Protein AF-X0T914-F1 (afdb_monomer_lite)

Structure (mmCIF, N/CA/C/O backbone):
data_AF-X0T914-F1
#
_entry.id   AF-X0T914-F1
#
loop_
_atom_site.group_PDB
_atom_site.id
_atom_site.type_symbol
_atom_site.label_atom_id
_atom_site.label_alt_id
_atom_site.label_comp_id
_atom_site.label_asym_id
_atom_site.label_entity_id
_atom_site.label_seq_id
_atom_site.pdbx_PDB_ins_code
_atom_site.Cartn_x
_atom_site.Cartn_y
_atom_site.Cartn_z
_atom_site.occupancy
_atom_site.B_iso_or_equiv
_atom_site.auth_seq_id
_atom_site.auth_comp_id
_atom_site.auth_asym_id
_atom_site.auth_atom_id
_atom_site.pdbx_PDB_model_num
ATOM 1 N N . MET A 1 1 ? -4.592 7.138 22.258 1.00 61.72 1 MET A N 1
ATOM 2 C CA . MET A 1 1 ? -4.850 7.944 21.045 1.00 61.72 1 MET A CA 1
ATOM 3 C C . MET A 1 1 ? -5.881 7.281 20.148 1.00 61.72 1 MET A C 1
ATOM 5 O O . MET A 1 1 ? -6.918 7.897 19.966 1.00 61.72 1 MET A O 1
ATOM 9 N N . ALA A 1 2 ? -5.677 6.032 19.705 1.00 72.06 2 ALA A N 1
ATOM 10 C CA . ALA A 1 2 ? -6.580 5.363 18.757 1.00 72.06 2 ALA A CA 1
ATOM 11 C C . ALA A 1 2 ? -8.078 5.406 19.133 1.00 72.06 2 ALA A C 1
ATOM 13 O O . ALA A 1 2 ? -8.916 5.824 18.341 1.00 72.06 2 ALA A O 1
ATOM 14 N N . LYS A 1 3 ? -8.415 5.100 20.394 1.00 76.81 3 LYS A N 1
ATOM 15 C CA . LYS A 1 3 ? -9.809 5.114 20.871 1.00 76.81 3 LYS A CA 1
ATOM 16 C C . LYS A 1 3 ? -10.506 6.479 20.724 1.00 76.81 3 LYS A C 1
ATOM 18 O O . LYS A 1 3 ? -11.677 6.529 20.381 1.00 76.81 3 LYS A O 1
ATOM 23 N N . VAL A 1 4 ? -9.782 7.582 20.932 1.00 86.81 4 VAL A N 1
ATOM 24 C CA . VAL A 1 4 ? -10.346 8.940 20.814 1.00 86.81 4 VAL A CA 1
ATOM 25 C C . VAL A 1 4 ? -10.585 9.295 19.346 1.00 86.81 4 VAL A C 1
ATOM 27 O O . VAL A 1 4 ? -11.654 9.798 19.012 1.00 86.81 4 VAL A O 1
ATOM 30 N N . THR A 1 5 ? -9.626 8.993 18.465 1.00 90.38 5 THR A N 1
ATOM 31 C CA . THR A 1 5 ? -9.760 9.236 17.021 1.00 90.38 5 THR A CA 1
ATOM 32 C C . THR A 1 5 ? -10.921 8.437 16.434 1.00 90.38 5 THR A C 1
ATOM 34 O O . THR A 1 5 ? -11.759 9.000 15.734 1.00 90.38 5 THR A O 1
ATOM 37 N N . ARG A 1 6 ? -11.021 7.147 16.771 1.00 95.12 6 ARG A N 1
ATOM 38 C CA . ARG A 1 6 ? -12.119 6.282 16.330 1.00 95.12 6 ARG A CA 1
ATOM 39 C C . ARG A 1 6 ? -13.487 6.810 16.759 1.00 95.12 6 ARG A C 1
ATOM 41 O O . ARG A 1 6 ? -14.349 6.997 15.906 1.00 95.12 6 ARG A O 1
ATOM 48 N N . GLU A 1 7 ? -13.665 7.120 18.045 1.00 95.06 7 GLU A N 1
ATOM 49 C CA . GLU A 1 7 ? -14.933 7.649 18.565 1.00 95.06 7 GLU A CA 1
ATOM 50 C C . GLU A 1 7 ? -15.352 8.953 17.861 1.00 95.06 7 GLU A C 1
ATOM 52 O O . GLU A 1 7 ? -16.540 9.190 17.646 1.00 95.06 7 GLU A O 1
ATOM 57 N N . MET A 1 8 ? -14.397 9.812 17.484 1.00 94.94 8 MET A N 1
ATOM 58 C CA . MET A 1 8 ? -14.695 11.036 16.733 1.00 94.94 8 MET A CA 1
ATOM 59 C C . MET A 1 8 ? -15.236 10.747 15.328 1.00 94.94 8 MET A C 1
ATOM 61 O O . MET A 1 8 ? -16.169 11.422 14.895 1.00 94.94 8 MET A O 1
ATOM 65 N N . VAL A 1 9 ? -14.676 9.754 14.633 1.00 95.31 9 VAL A N 1
ATOM 66 C CA . VAL A 1 9 ? -15.129 9.348 13.292 1.00 95.31 9 VAL A CA 1
ATOM 67 C C . VAL A 1 9 ? -16.469 8.605 13.361 1.00 95.31 9 VAL A C 1
ATOM 69 O O . VAL A 1 9 ? -17.340 8.829 12.531 1.00 95.31 9 VAL A O 1
ATOM 72 N N . GLU A 1 10 ? -16.706 7.794 14.392 1.00 96.81 10 GLU A N 1
ATOM 73 C CA . GLU A 1 10 ? -18.016 7.158 14.604 1.00 96.81 10 GLU A CA 1
ATOM 74 C C . GLU A 1 10 ? -19.118 8.205 14.846 1.00 96.81 10 GLU A C 1
ATOM 76 O O . GLU A 1 10 ? -20.207 8.118 14.278 1.00 96.81 10 GLU A O 1
ATOM 81 N N . ARG A 1 11 ? -18.831 9.255 15.631 1.00 96.88 11 ARG A N 1
ATOM 82 C CA . ARG A 1 11 ? -19.779 10.354 15.902 1.00 96.88 11 ARG A CA 1
ATOM 83 C C . ARG A 1 11 ? -20.143 11.178 14.665 1.00 96.88 11 ARG A C 1
ATOM 85 O O . ARG A 1 11 ? -21.177 11.842 14.695 1.00 96.88 11 ARG A O 1
ATOM 92 N N . SER A 1 12 ? -19.344 11.147 13.596 1.00 96.62 12 SER A N 1
ATOM 93 C CA . SER A 1 12 ? -19.703 11.782 12.319 1.00 96.62 12 SER A CA 1
ATOM 94 C C . SER A 1 12 ? -20.629 10.919 11.451 1.00 96.62 12 SER A C 1
ATOM 96 O O . SER A 1 12 ? -21.007 11.341 10.360 1.00 96.62 12 SER A O 1
ATOM 98 N N . GLY A 1 13 ? -21.036 9.739 11.938 1.00 96.94 13 GLY A N 1
ATOM 99 C CA . GLY A 1 13 ? -21.942 8.823 11.244 1.00 96.94 13 GLY A CA 1
ATOM 100 C C . GLY A 1 13 ? -21.241 7.864 10.279 1.00 96.94 13 GLY A C 1
ATOM 101 O O . GLY A 1 13 ? -21.912 7.205 9.487 1.00 96.94 13 GLY A O 1
ATOM 102 N N . VAL A 1 14 ? -19.908 7.777 10.324 1.00 97.38 14 VAL A N 1
ATOM 103 C CA . VAL A 1 14 ? -19.123 6.872 9.476 1.00 97.38 14 VAL A CA 1
ATOM 104 C C . VAL A 1 14 ? -19.050 5.481 10.103 1.00 97.38 14 VAL A C 1
ATOM 106 O O . VAL A 1 14 ? -18.766 5.328 11.290 1.00 97.38 14 VAL A O 1
ATOM 109 N N . ASN A 1 15 ? -19.238 4.446 9.282 1.00 97.81 15 ASN A N 1
ATOM 110 C CA . ASN A 1 15 ? -18.940 3.070 9.668 1.00 97.81 15 ASN A CA 1
ATOM 111 C C . ASN A 1 15 ? -17.416 2.863 9.694 1.00 97.81 15 ASN A C 1
ATOM 113 O O . ASN A 1 15 ? -16.794 2.655 8.650 1.00 97.81 15 ASN A O 1
ATOM 117 N N . VAL A 1 16 ? -16.811 2.944 10.882 1.00 97.69 16 VAL A N 1
ATOM 118 C CA . VAL A 1 16 ? -15.349 2.859 11.017 1.00 97.69 16 VAL A CA 1
ATOM 119 C C . VAL A 1 16 ? -14.810 1.471 10.686 1.00 97.69 16 VAL A C 1
ATOM 121 O O . VAL A 1 16 ? -13.723 1.384 10.127 1.00 97.69 16 VAL A O 1
ATOM 124 N N . ASP A 1 17 ? -15.554 0.395 10.939 1.00 97.62 17 ASP A N 1
ATOM 125 C CA . ASP A 1 17 ? -15.098 -0.953 10.574 1.00 97.62 17 ASP A CA 1
ATOM 126 C C . ASP A 1 17 ? -14.977 -1.106 9.058 1.00 97.62 17 ASP A C 1
ATOM 128 O O . ASP A 1 17 ? -13.951 -1.569 8.558 1.00 97.62 17 ASP A O 1
ATOM 132 N N . GLN A 1 18 ? -15.979 -0.624 8.320 1.00 98.00 18 GLN A N 1
ATOM 133 C CA . GLN A 1 18 ? -15.927 -0.588 6.861 1.00 98.00 18 GLN A CA 1
ATOM 134 C C . GLN A 1 18 ? -14.814 0.339 6.355 1.00 98.00 18 GLN A C 1
ATOM 136 O O . GLN A 1 18 ? -14.118 0.005 5.398 1.00 98.00 18 GLN A O 1
ATOM 141 N N . LEU A 1 19 ? -14.622 1.501 6.989 1.00 97.94 19 LEU A N 1
ATOM 142 C CA . LEU A 1 19 ? -13.532 2.411 6.637 1.00 97.94 19 LEU A CA 1
ATOM 143 C C . LEU A 1 19 ? -12.170 1.732 6.819 1.00 97.94 19 LEU A C 1
ATOM 145 O O . LEU A 1 19 ? -11.347 1.778 5.911 1.00 97.94 19 LEU A O 1
ATOM 149 N N . VAL A 1 20 ? -11.935 1.082 7.960 1.00 98.12 20 VAL A N 1
ATOM 150 C CA . VAL A 1 20 ? -10.692 0.351 8.232 1.00 98.12 20 VAL A CA 1
ATOM 151 C C . VAL A 1 20 ? -10.497 -0.776 7.223 1.00 98.12 20 VAL A C 1
ATOM 153 O O . VAL A 1 20 ? -9.396 -0.910 6.695 1.00 98.12 20 VAL A O 1
ATOM 156 N N . GLU A 1 21 ? -11.542 -1.541 6.895 1.00 97.81 21 GLU A N 1
ATOM 157 C CA . GLU A 1 21 ? -11.475 -2.572 5.853 1.00 97.81 21 GLU A CA 1
ATOM 158 C C . GLU A 1 21 ? -10.991 -1.984 4.519 1.00 97.81 21 GLU A C 1
ATOM 160 O O . GLU A 1 21 ? -10.051 -2.503 3.916 1.00 97.81 21 GLU A O 1
ATOM 165 N N . LEU A 1 22 ? -11.583 -0.871 4.079 1.00 97.62 22 LEU A N 1
ATOM 166 C CA . LEU A 1 22 ? -11.185 -0.197 2.845 1.00 97.62 22 LEU A CA 1
ATOM 167 C C . LEU A 1 22 ? -9.750 0.331 2.920 1.00 97.62 22 LEU A C 1
ATOM 169 O O . LEU A 1 22 ? -8.988 0.135 1.977 1.00 97.62 22 LEU A O 1
ATOM 173 N N . LEU A 1 23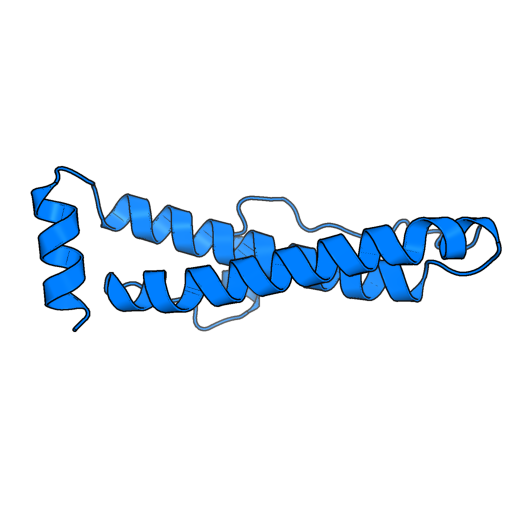 ? -9.353 0.963 4.026 1.00 97.94 23 LEU A N 1
ATOM 174 C CA . LEU A 1 23 ? -7.993 1.478 4.202 1.00 97.94 23 LEU A CA 1
ATOM 175 C C . LEU A 1 23 ? -6.952 0.355 4.132 1.00 97.94 23 LEU A C 1
ATOM 177 O O . LEU A 1 23 ? -5.927 0.523 3.479 1.00 97.94 23 LEU A O 1
ATOM 181 N N . VAL A 1 24 ? -7.219 -0.798 4.753 1.00 98.31 24 VAL A N 1
ATOM 182 C CA . VAL A 1 24 ? -6.312 -1.955 4.720 1.00 98.31 24 VAL A CA 1
ATOM 183 C C . VAL A 1 24 ? -6.199 -2.526 3.301 1.00 98.31 24 VAL A C 1
ATOM 185 O O . VAL A 1 24 ? -5.084 -2.782 2.849 1.00 98.31 24 VAL A O 1
ATOM 188 N N . LYS A 1 25 ? -7.316 -2.673 2.570 1.00 97.69 25 LYS A N 1
ATOM 189 C CA . LYS A 1 25 ? -7.300 -3.131 1.166 1.00 97.69 25 LYS A CA 1
ATOM 190 C C . LYS A 1 25 ? -6.554 -2.168 0.240 1.00 97.69 25 LYS A C 1
ATOM 192 O O . LYS A 1 25 ? -5.850 -2.617 -0.661 1.00 97.69 25 LYS A O 1
ATOM 197 N N . ASN A 1 26 ? -6.688 -0.859 0.464 1.00 97.06 26 ASN A N 1
ATOM 198 C CA . ASN A 1 26 ? -5.945 0.147 -0.296 1.00 97.06 26 ASN A CA 1
ATOM 199 C C . ASN A 1 26 ? -4.457 0.103 0.056 1.00 97.06 26 ASN A C 1
ATOM 201 O O . ASN A 1 26 ? -3.642 0.018 -0.847 1.00 97.06 26 ASN A O 1
ATOM 205 N N . ALA A 1 27 ? -4.081 0.028 1.337 1.00 97.88 27 ALA A N 1
ATOM 206 C CA . ALA A 1 27 ? -2.675 -0.115 1.719 1.00 97.88 27 ALA A CA 1
ATOM 207 C C . ALA A 1 27 ? -2.018 -1.349 1.065 1.00 97.88 27 ALA A C 1
ATOM 209 O O . ALA A 1 27 ? -0.860 -1.284 0.654 1.00 97.88 27 ALA A O 1
ATOM 210 N N . ALA A 1 28 ? -2.756 -2.457 0.934 1.00 97.31 28 ALA A N 1
ATOM 211 C CA . ALA A 1 28 ? -2.300 -3.633 0.193 1.00 97.31 28 ALA A CA 1
ATOM 212 C C . ALA A 1 28 ? -2.084 -3.338 -1.300 1.00 97.31 28 ALA A C 1
ATOM 214 O O . ALA A 1 28 ? -1.039 -3.693 -1.848 1.00 97.31 28 ALA A O 1
ATOM 215 N N . ALA A 1 29 ? -3.027 -2.653 -1.949 1.00 95.94 29 ALA A N 1
ATOM 216 C CA . ALA A 1 29 ? -2.905 -2.259 -3.352 1.00 95.94 29 ALA A CA 1
ATOM 217 C C . ALA A 1 29 ? -1.704 -1.325 -3.598 1.00 95.94 29 ALA A C 1
ATOM 219 O O . ALA A 1 29 ? -0.925 -1.565 -4.518 1.00 95.94 29 ALA A O 1
ATOM 220 N N . GLU A 1 30 ? -1.494 -0.324 -2.742 1.00 96.94 30 GLU A N 1
ATOM 221 C CA . GLU A 1 30 ? -0.377 0.624 -2.857 1.00 96.94 30 GLU A CA 1
ATOM 222 C C . GLU A 1 30 ? 0.979 -0.094 -2.698 1.00 96.94 30 GLU A C 1
ATOM 224 O O . GLU A 1 30 ? 1.867 0.038 -3.539 1.00 96.94 30 GLU A O 1
ATOM 229 N N . LEU A 1 31 ? 1.155 -0.948 -1.676 1.00 96.12 31 LEU A N 1
ATOM 230 C CA . LEU A 1 31 ? 2.440 -1.640 -1.477 1.00 96.12 31 LEU A CA 1
ATOM 231 C C . LEU A 1 31 ? 2.747 -2.654 -2.592 1.00 96.12 31 LEU A C 1
ATOM 233 O O . LEU A 1 31 ? 3.902 -2.812 -2.998 1.00 96.12 31 LEU A O 1
ATOM 237 N N . THR A 1 32 ? 1.728 -3.361 -3.083 1.00 94.69 32 THR A N 1
ATOM 238 C CA . THR A 1 32 ? 1.900 -4.328 -4.179 1.00 94.69 32 THR A CA 1
ATOM 239 C C . THR A 1 32 ? 2.220 -3.628 -5.499 1.00 94.69 32 THR A C 1
ATOM 241 O O . THR A 1 32 ? 3.099 -4.083 -6.234 1.00 94.69 32 THR A O 1
ATOM 244 N N . THR A 1 33 ? 1.605 -2.475 -5.760 1.00 95.06 33 THR A N 1
ATOM 245 C CA . THR A 1 33 ? 1.883 -1.651 -6.945 1.00 95.06 33 THR A CA 1
ATOM 246 C C . THR A 1 33 ? 3.262 -0.991 -6.862 1.00 95.06 33 THR A C 1
ATOM 248 O O . THR A 1 33 ? 4.026 -1.031 -7.829 1.00 95.06 33 THR A O 1
ATOM 251 N N . TYR A 1 34 ? 3.669 -0.524 -5.678 1.00 96.19 34 TYR A N 1
ATOM 252 C CA . TYR A 1 34 ? 5.039 -0.082 -5.411 1.00 96.19 34 TYR A CA 1
ATOM 253 C C . TYR A 1 34 ? 6.079 -1.157 -5.766 1.00 96.19 34 TYR A C 1
ATOM 255 O O . TYR A 1 34 ? 7.098 -0.870 -6.408 1.00 96.19 34 TYR A O 1
ATOM 263 N N . TYR A 1 35 ? 5.835 -2.410 -5.364 1.00 94.56 35 TYR A N 1
ATOM 264 C CA . TYR A 1 35 ? 6.704 -3.533 -5.717 1.00 94.56 35 TYR A CA 1
ATOM 265 C C . TYR A 1 35 ? 6.743 -3.759 -7.234 1.00 94.56 35 TYR A C 1
ATOM 267 O O . TYR A 1 35 ? 7.831 -3.884 -7.802 1.00 94.56 35 TYR A O 1
ATOM 275 N N . TYR A 1 36 ? 5.586 -3.732 -7.899 1.00 94.12 36 TYR A N 1
ATOM 276 C CA . TYR A 1 36 ? 5.499 -3.839 -9.354 1.00 94.12 36 TYR A CA 1
ATOM 277 C C . TYR A 1 36 ? 6.314 -2.752 -10.073 1.00 94.12 36 TYR A C 1
ATOM 279 O O . TYR A 1 36 ? 7.156 -3.074 -10.911 1.00 94.12 36 TYR A O 1
ATOM 287 N N . TYR A 1 37 ? 6.158 -1.474 -9.716 1.00 95.75 37 TYR A N 1
ATOM 288 C CA . TYR A 1 37 ? 6.949 -0.412 -10.342 1.00 95.75 37 TYR A CA 1
ATOM 289 C C . TYR A 1 37 ? 8.439 -0.505 -10.009 1.00 95.75 37 TYR A C 1
ATOM 291 O O . TYR A 1 37 ? 9.275 -0.120 -10.827 1.00 95.75 37 TYR A O 1
ATOM 299 N N . THR A 1 38 ? 8.797 -1.058 -8.845 1.00 95.38 38 THR A N 1
ATOM 300 C CA . THR A 1 38 ? 10.198 -1.331 -8.496 1.00 95.38 38 THR A CA 1
ATOM 301 C C . THR A 1 38 ? 10.832 -2.297 -9.496 1.00 95.38 38 THR A C 1
ATOM 303 O O . THR A 1 38 ? 11.916 -2.017 -10.008 1.00 95.38 38 THR A O 1
ATOM 306 N N . ILE A 1 39 ? 10.157 -3.405 -9.817 1.00 93.56 39 ILE A N 1
ATOM 307 C CA . ILE A 1 39 ? 10.677 -4.380 -10.784 1.00 93.56 39 ILE A CA 1
ATOM 308 C C . ILE A 1 39 ? 10.548 -3.887 -12.230 1.00 93.56 39 ILE A C 1
ATOM 310 O O . ILE A 1 39 ? 11.473 -4.097 -13.014 1.00 93.56 39 ILE A O 1
ATOM 314 N N . LEU A 1 40 ? 9.473 -3.172 -12.582 1.00 93.44 40 LEU A N 1
ATOM 315 C CA . LEU A 1 40 ? 9.299 -2.587 -13.914 1.00 93.44 40 LEU A CA 1
ATOM 316 C C . LEU A 1 40 ? 10.441 -1.627 -14.227 1.00 93.44 40 LEU A C 1
ATOM 318 O O . LEU A 1 40 ? 11.112 -1.776 -15.242 1.00 93.44 40 LEU A O 1
ATOM 322 N N . ARG A 1 41 ? 10.734 -0.693 -13.320 1.00 93.88 41 ARG A N 1
ATOM 323 C CA . ARG A 1 41 ? 11.788 0.306 -13.514 1.00 93.88 41 ARG A CA 1
ATOM 324 C C . ARG A 1 41 ? 13.165 -0.317 -13.759 1.00 93.88 41 ARG A C 1
ATOM 326 O O . ARG A 1 41 ? 13.948 0.238 -14.525 1.00 93.88 41 ARG A O 1
ATOM 333 N N . CYS A 1 42 ? 13.478 -1.446 -13.123 1.00 92.25 42 CYS A N 1
ATOM 334 C CA . CYS A 1 42 ? 14.728 -2.171 -13.371 1.00 92.25 42 CYS A CA 1
ATOM 335 C C . CYS A 1 42 ? 14.826 -2.715 -14.805 1.00 92.25 42 CYS A C 1
ATOM 337 O O . CYS A 1 42 ? 15.935 -2.835 -15.319 1.00 92.25 42 CYS A O 1
ATOM 339 N N . ASN A 1 43 ? 13.687 -3.007 -15.437 1.00 91.38 43 ASN A N 1
ATOM 340 C CA . ASN A 1 43 ? 13.589 -3.519 -16.804 1.00 91.38 43 ASN A CA 1
ATOM 341 C C . ASN A 1 43 ? 13.360 -2.415 -17.853 1.00 91.38 43 ASN A C 1
ATOM 343 O O . ASN A 1 43 ? 13.501 -2.677 -19.037 1.00 91.38 43 ASN A O 1
ATOM 347 N N . LEU A 1 44 ? 13.054 -1.178 -17.447 1.00 91.81 44 LEU A N 1
ATOM 348 C CA . LEU A 1 44 ? 12.973 -0.024 -18.351 1.00 91.81 44 LEU A CA 1
ATOM 349 C C . LEU A 1 44 ? 14.380 0.430 -18.761 1.00 91.81 44 LEU A C 1
ATOM 351 O O . LEU A 1 44 ? 14.939 1.370 -18.192 1.00 91.81 44 LEU A O 1
ATOM 355 N N . ILE A 1 45 ? 14.976 -0.296 -19.700 1.00 88.19 45 ILE A N 1
ATOM 356 C CA . ILE A 1 45 ? 16.306 -0.061 -20.275 1.00 88.19 45 ILE A CA 1
ATOM 357 C C . ILE A 1 45 ? 16.187 0.252 -21.776 1.00 88.19 45 ILE A C 1
ATOM 359 O O . ILE A 1 45 ? 15.090 0.280 -22.321 1.00 88.19 45 ILE A O 1
ATOM 363 N N . GLY A 1 46 ? 17.309 0.528 -22.446 1.00 88.25 46 GLY A N 1
ATOM 364 C CA . GLY A 1 46 ? 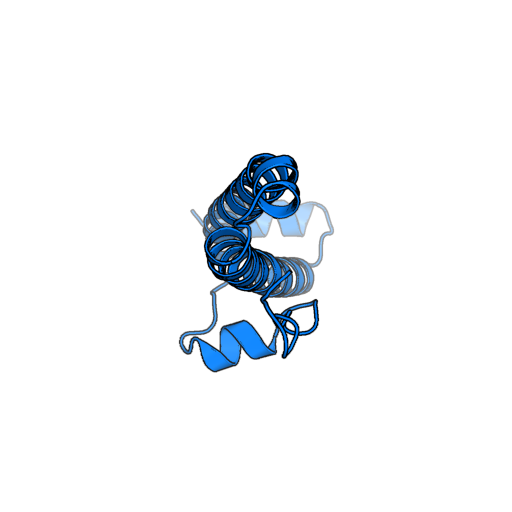17.296 0.898 -23.865 1.00 88.25 46 GLY A CA 1
ATOM 365 C C . GLY A 1 46 ? 16.792 2.324 -24.105 1.00 88.25 46 GLY A C 1
ATOM 366 O O . GLY A 1 46 ? 16.496 3.060 -23.166 1.00 88.25 46 GLY A O 1
ATOM 367 N N . LEU A 1 47 ? 16.742 2.743 -25.372 1.00 89.06 47 LEU A N 1
ATOM 368 C CA . LEU A 1 47 ? 16.335 4.110 -25.715 1.00 89.06 47 LEU A CA 1
ATOM 369 C C . LEU A 1 47 ? 14.889 4.371 -25.282 1.00 89.06 47 LEU A C 1
ATOM 371 O O . LEU A 1 47 ? 14.626 5.372 -24.622 1.00 89.06 47 LEU A O 1
ATOM 375 N N . ASP A 1 48 ? 13.988 3.445 -25.605 1.00 87.56 48 ASP A N 1
ATOM 376 C CA . ASP A 1 48 ? 12.557 3.602 -25.360 1.00 87.56 48 ASP A CA 1
ATOM 377 C C . ASP A 1 48 ? 12.225 3.477 -23.867 1.00 87.56 48 ASP A C 1
ATOM 379 O O . ASP A 1 48 ? 11.541 4.342 -23.316 1.00 87.56 48 ASP A O 1
ATOM 383 N N . GLY A 1 49 ? 12.781 2.480 -23.171 1.00 89.62 49 GLY A N 1
ATOM 384 C CA . GLY A 1 49 ? 12.546 2.288 -21.739 1.00 89.62 49 GLY A CA 1
ATOM 385 C C . GLY A 1 49 ? 13.054 3.450 -20.883 1.00 89.62 49 GLY A C 1
ATOM 386 O O . GLY A 1 49 ? 12.346 3.901 -19.980 1.00 89.62 49 GLY A O 1
ATOM 387 N N . GLU A 1 50 ? 14.234 4.000 -21.187 1.00 92.62 50 GLU A N 1
ATOM 388 C CA . GLU A 1 50 ? 14.772 5.152 -20.450 1.00 92.62 50 GLU A CA 1
ATOM 389 C C . GLU A 1 50 ? 13.876 6.399 -20.581 1.00 92.62 50 GLU A C 1
ATOM 391 O O . GLU A 1 50 ? 13.772 7.162 -19.620 1.00 92.62 50 GLU A O 1
ATOM 396 N N . THR A 1 51 ? 13.145 6.581 -21.695 1.00 92.38 51 THR A N 1
ATOM 397 C CA . THR A 1 51 ? 12.226 7.731 -21.848 1.00 92.38 51 THR A CA 1
ATOM 398 C C . THR A 1 51 ? 11.041 7.716 -20.879 1.00 92.38 51 THR A C 1
ATOM 400 O O . THR A 1 51 ? 10.532 8.778 -20.520 1.00 92.38 51 THR A O 1
ATOM 403 N N . ILE A 1 52 ? 10.610 6.535 -20.424 1.00 94.62 52 ILE A N 1
ATOM 404 C CA . ILE A 1 52 ? 9.466 6.370 -19.509 1.00 94.62 52 ILE A CA 1
ATOM 405 C C . ILE A 1 52 ? 9.884 5.984 -18.084 1.00 94.62 52 ILE A C 1
ATOM 407 O O . ILE A 1 52 ? 9.048 5.906 -17.181 1.00 94.62 52 ILE A O 1
ATOM 411 N N . LYS A 1 53 ? 11.181 5.778 -17.845 1.00 95.00 53 LYS A N 1
ATOM 412 C CA . LYS A 1 53 ? 11.726 5.343 -16.553 1.00 95.00 53 LYS A CA 1
ATOM 413 C C . LYS A 1 53 ? 11.442 6.319 -15.418 1.00 95.00 53 LYS A C 1
ATOM 415 O O . LYS A 1 53 ? 11.185 5.899 -14.291 1.00 95.00 53 LYS A O 1
ATOM 420 N N . GLU A 1 54 ? 11.459 7.615 -15.711 1.00 96.12 54 GLU A N 1
ATOM 421 C CA . GLU A 1 54 ? 11.172 8.667 -14.732 1.00 96.12 54 GLU A CA 1
ATOM 422 C C . GLU A 1 54 ? 9.680 8.721 -14.357 1.00 96.12 54 GLU A C 1
ATOM 424 O O . GLU A 1 54 ? 9.331 8.968 -13.200 1.00 96.12 54 GLU A O 1
ATOM 429 N N . ILE A 1 55 ? 8.796 8.393 -15.307 1.00 96.19 55 ILE A N 1
ATOM 430 C CA . ILE A 1 55 ? 7.352 8.256 -15.068 1.00 96.19 55 ILE A CA 1
ATOM 431 C C . ILE A 1 55 ? 7.101 7.077 -14.124 1.00 96.19 55 ILE A C 1
ATOM 433 O O . ILE A 1 55 ? 6.402 7.229 -13.122 1.00 96.19 55 ILE A O 1
ATOM 437 N N . ALA A 1 56 ? 7.722 5.925 -14.397 1.00 96.06 56 ALA A N 1
ATOM 438 C CA . ALA A 1 56 ? 7.626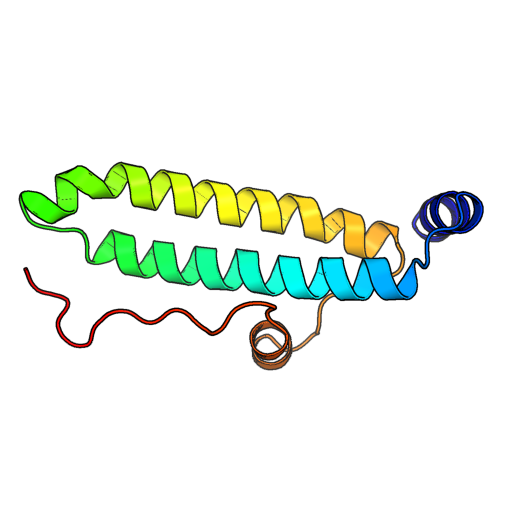 4.754 -13.530 1.00 96.06 56 ALA A CA 1
ATOM 439 C C . ALA A 1 56 ? 8.201 5.018 -12.128 1.00 96.06 56 ALA A C 1
ATOM 441 O O . ALA A 1 56 ? 7.626 4.568 -11.142 1.00 96.06 56 ALA A O 1
ATOM 442 N N . GLU A 1 57 ? 9.302 5.771 -12.014 1.00 97.44 57 GLU A N 1
ATOM 443 C CA . GLU A 1 57 ? 9.858 6.168 -10.714 1.00 97.44 57 GLU A CA 1
ATOM 444 C C . GLU A 1 57 ? 8.911 7.089 -9.941 1.00 97.44 57 GLU A C 1
ATOM 446 O O . GLU A 1 57 ? 8.738 6.915 -8.738 1.00 97.44 57 GLU A O 1
ATOM 451 N N . THR A 1 58 ? 8.269 8.039 -10.620 1.00 98.31 58 THR A N 1
ATOM 452 C CA . THR A 1 58 ? 7.304 8.942 -9.984 1.00 98.31 58 THR A CA 1
ATOM 453 C C . THR A 1 58 ? 6.093 8.167 -9.469 1.00 98.31 58 THR A C 1
ATOM 455 O O . THR A 1 58 ? 5.732 8.327 -8.305 1.00 98.31 58 THR A O 1
ATOM 458 N N . ALA A 1 59 ? 5.523 7.276 -10.290 1.00 97.31 59 ALA A N 1
ATOM 459 C CA . ALA A 1 59 ? 4.426 6.398 -9.880 1.00 97.31 59 ALA A CA 1
ATOM 460 C C . ALA A 1 59 ? 4.825 5.531 -8.674 1.00 97.31 59 ALA A C 1
ATOM 462 O O . ALA A 1 59 ? 4.134 5.522 -7.661 1.00 97.31 59 ALA A O 1
ATOM 463 N N . ARG A 1 60 ? 6.015 4.915 -8.726 1.00 97.44 60 ARG A N 1
ATOM 464 C CA . ARG A 1 60 ? 6.578 4.127 -7.622 1.00 97.44 60 ARG A CA 1
ATOM 465 C C . ARG A 1 60 ? 6.639 4.926 -6.319 1.00 97.44 60 ARG A C 1
ATOM 467 O O . ARG A 1 60 ? 6.258 4.431 -5.265 1.00 97.44 60 ARG A O 1
ATOM 474 N N . ILE A 1 61 ? 7.177 6.142 -6.353 1.00 98.44 61 ILE A N 1
ATOM 475 C CA . ILE A 1 61 ? 7.298 6.961 -5.142 1.00 98.44 61 ILE A CA 1
ATOM 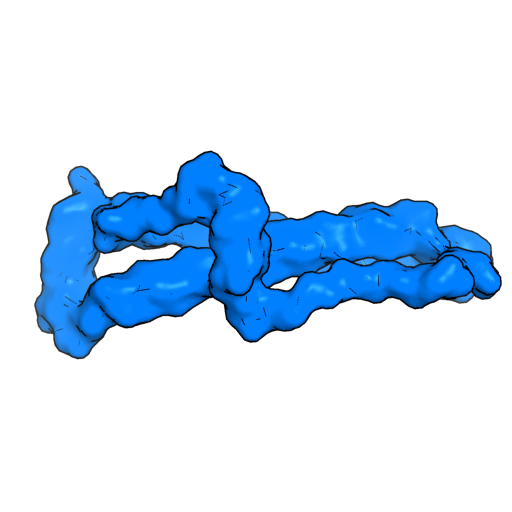476 C C . ILE A 1 61 ? 5.922 7.365 -4.607 1.00 98.44 61 ILE A C 1
ATOM 478 O O . ILE A 1 61 ? 5.751 7.383 -3.388 1.00 98.44 61 ILE A O 1
ATOM 482 N N . GLU A 1 62 ? 4.954 7.626 -5.482 1.00 98.38 62 GLU A N 1
ATOM 483 C CA . GLU A 1 62 ? 3.586 7.952 -5.081 1.00 98.38 62 GLU A CA 1
ATOM 484 C C . GLU A 1 62 ? 2.912 6.789 -4.341 1.00 98.38 62 GLU A C 1
ATOM 486 O O . GLU A 1 62 ? 2.463 6.983 -3.211 1.00 98.38 62 GLU A O 1
ATOM 491 N N . ASP A 1 63 ? 2.962 5.567 -4.887 1.00 97.88 63 ASP A N 1
ATOM 492 C CA . ASP A 1 63 ? 2.403 4.372 -4.231 1.00 97.88 63 ASP A CA 1
ATOM 493 C C . ASP A 1 63 ? 3.032 4.141 -2.842 1.00 97.88 63 ASP A C 1
ATOM 495 O O . ASP A 1 63 ? 2.358 3.834 -1.853 1.00 97.88 63 ASP A O 1
ATOM 499 N N . ARG A 1 64 ? 4.353 4.349 -2.717 1.00 98.31 64 ARG A N 1
ATOM 500 C CA . ARG A 1 64 ? 5.031 4.266 -1.413 1.00 98.31 64 ARG A CA 1
ATOM 501 C C . ARG A 1 64 ? 4.488 5.309 -0.439 1.00 98.31 64 ARG A C 1
ATOM 503 O O . ARG A 1 64 ? 4.228 4.985 0.718 1.00 98.31 64 ARG A O 1
ATOM 510 N N . ASN A 1 65 ? 4.353 6.556 -0.886 1.00 98.56 65 ASN A N 1
ATOM 511 C CA . ASN A 1 65 ? 3.894 7.652 -0.039 1.00 98.56 65 ASN A CA 1
ATOM 512 C C . ASN A 1 65 ? 2.440 7.432 0.408 1.00 98.56 65 ASN A C 1
ATOM 514 O O . ASN A 1 65 ? 2.120 7.681 1.570 1.00 98.56 65 ASN A O 1
ATOM 518 N N . HIS A 1 66 ? 1.575 6.921 -0.470 1.00 98.12 66 HIS A N 1
ATOM 519 C CA . HIS A 1 66 ? 0.209 6.536 -0.119 1.00 98.12 66 HIS A CA 1
ATOM 520 C C . HIS A 1 66 ? 0.178 5.414 0.913 1.00 98.12 66 HIS A C 1
ATOM 522 O O . HIS A 1 66 ? -0.500 5.548 1.934 1.00 98.12 66 HIS A O 1
ATOM 528 N N . PHE A 1 67 ? 0.946 4.341 0.701 1.00 98.06 67 PHE A N 1
ATOM 529 C CA . PHE A 1 67 ? 1.071 3.269 1.684 1.00 98.06 67 PHE A CA 1
ATOM 530 C C . PHE A 1 67 ? 1.489 3.828 3.054 1.00 98.06 67 PHE A C 1
ATOM 532 O O . PHE A 1 67 ? 0.796 3.611 4.052 1.00 98.06 67 PHE A O 1
ATOM 539 N N . GLU A 1 68 ? 2.565 4.617 3.105 1.00 98.31 68 GLU A N 1
ATOM 540 C CA . GLU A 1 68 ? 3.067 5.214 4.347 1.00 98.31 68 GLU A CA 1
ATOM 541 C C . GLU A 1 68 ? 2.081 6.206 4.985 1.00 98.31 68 GLU A C 1
ATOM 543 O O . GLU A 1 68 ? 2.050 6.330 6.211 1.00 98.31 68 GLU A O 1
ATOM 548 N N . ALA A 1 69 ? 1.232 6.870 4.196 1.00 98.12 69 ALA A N 1
ATOM 549 C CA . ALA A 1 69 ? 0.174 7.741 4.700 1.00 98.12 69 ALA A CA 1
ATOM 550 C C . ALA A 1 69 ? -1.009 6.956 5.295 1.00 98.12 69 ALA A C 1
ATOM 552 O O . ALA A 1 69 ? -1.588 7.383 6.299 1.00 98.12 69 ALA A O 1
ATOM 553 N N . LEU A 1 70 ? -1.365 5.808 4.710 1.00 98.12 70 LEU A N 1
ATOM 554 C CA . LEU A 1 70 ? -2.496 4.979 5.139 1.00 98.12 70 LEU A CA 1
ATOM 555 C C . LEU A 1 70 ? -2.204 4.205 6.428 1.00 98.12 70 LEU A C 1
ATOM 557 O O . LEU A 1 70 ? -3.064 4.143 7.310 1.00 98.12 70 LEU A O 1
ATOM 561 N N . VAL A 1 71 ? -0.998 3.647 6.572 1.00 98.06 71 VAL A N 1
ATOM 562 C CA . VAL A 1 71 ? -0.611 2.828 7.734 1.00 98.06 71 VAL A CA 1
ATOM 563 C C . VAL A 1 71 ? -0.931 3.494 9.080 1.00 98.06 71 VAL A C 1
ATOM 565 O O . VAL A 1 71 ? -1.674 2.894 9.862 1.00 98.06 71 VAL A O 1
ATOM 568 N N . PRO A 1 72 ? -0.463 4.719 9.394 1.00 97.44 72 PRO A N 1
ATOM 569 C CA . PRO A 1 72 ? -0.778 5.343 10.674 1.00 97.44 72 PRO A CA 1
ATOM 570 C C . PRO A 1 72 ? -2.284 5.565 10.853 1.00 97.44 72 PRO A C 1
ATOM 572 O O . PRO A 1 72 ? -2.787 5.366 11.954 1.00 97.44 72 PRO A O 1
ATOM 575 N N . ARG A 1 73 ? -3.028 5.895 9.786 1.00 97.19 73 ARG A N 1
ATOM 576 C CA . ARG A 1 73 ? -4.487 6.100 9.851 1.00 97.19 73 ARG A CA 1
ATOM 577 C C . ARG A 1 73 ? -5.224 4.816 10.233 1.00 97.19 73 ARG A C 1
ATOM 579 O O . ARG A 1 73 ? -6.150 4.872 11.034 1.00 97.19 73 ARG A O 1
ATOM 586 N N . ILE A 1 74 ? -4.783 3.664 9.723 1.00 98.00 74 ILE A N 1
ATOM 587 C CA . ILE A 1 74 ? -5.339 2.349 10.078 1.00 98.00 74 ILE A CA 1
ATOM 588 C C . ILE A 1 74 ? -5.185 2.095 11.583 1.00 98.00 74 ILE A C 1
ATOM 590 O O . ILE A 1 74 ? -6.170 1.801 12.258 1.00 98.00 74 ILE A O 1
ATOM 594 N N . TYR A 1 75 ? -3.976 2.260 12.126 1.00 97.31 75 TYR A N 1
ATOM 595 C CA . TYR A 1 75 ? -3.715 2.028 13.553 1.00 97.31 75 TYR A CA 1
ATOM 596 C C . TYR A 1 75 ? -4.361 3.087 14.459 1.00 97.31 75 TYR A C 1
ATOM 598 O O . TYR A 1 75 ? -4.792 2.779 15.571 1.00 97.31 75 TYR A O 1
ATOM 606 N N . GLU A 1 76 ? -4.481 4.333 13.997 1.00 96.44 76 GLU A N 1
ATOM 607 C CA . GLU A 1 76 ? -5.225 5.383 14.699 1.00 96.44 76 GLU A CA 1
ATOM 608 C C . GLU A 1 76 ? -6.729 5.082 14.802 1.00 96.44 76 GLU A C 1
ATOM 610 O O . GLU A 1 76 ? -7.376 5.578 15.719 1.00 96.44 76 GLU A O 1
ATOM 615 N N . LEU A 1 77 ? -7.287 4.257 13.914 1.00 97.25 77 LEU A N 1
ATOM 616 C CA . LEU A 1 77 ? -8.692 3.833 13.937 1.00 97.25 77 LEU A CA 1
ATOM 617 C C . LEU A 1 77 ? -8.906 2.468 14.615 1.00 97.25 77 LEU A C 1
ATOM 619 O O . LEU A 1 77 ? -9.964 1.856 14.454 1.00 97.25 77 LEU A O 1
ATOM 623 N N . ASP A 1 78 ? -7.920 2.006 15.393 1.00 96.69 78 ASP A N 1
ATOM 624 C CA . ASP A 1 78 ? -7.907 0.687 16.051 1.00 96.69 78 ASP A CA 1
ATOM 625 C C . ASP A 1 78 ? -7.914 -0.497 15.059 1.00 96.69 78 ASP A C 1
ATOM 627 O O . ASP A 1 78 ? -8.267 -1.628 15.389 1.00 96.69 78 ASP A O 1
ATOM 631 N N . GLY A 1 79 ? -7.511 -0.236 13.813 1.00 96.88 79 GLY A N 1
ATOM 632 C CA . GLY A 1 79 ? -7.260 -1.247 12.797 1.00 96.88 79 GLY A CA 1
ATOM 633 C C . GLY A 1 79 ? -5.862 -1.855 12.903 1.00 96.88 79 GLY A C 1
ATOM 634 O O . GLY A 1 79 ? -5.015 -1.442 13.697 1.00 96.88 79 GLY A O 1
ATOM 635 N N . LYS A 1 80 ? -5.601 -2.852 12.057 1.00 97.50 80 LYS A N 1
ATOM 636 C CA . LYS A 1 80 ? -4.291 -3.497 11.931 1.00 97.50 80 LYS A CA 1
ATOM 637 C C . LYS A 1 80 ? -4.095 -4.028 10.520 1.00 97.50 8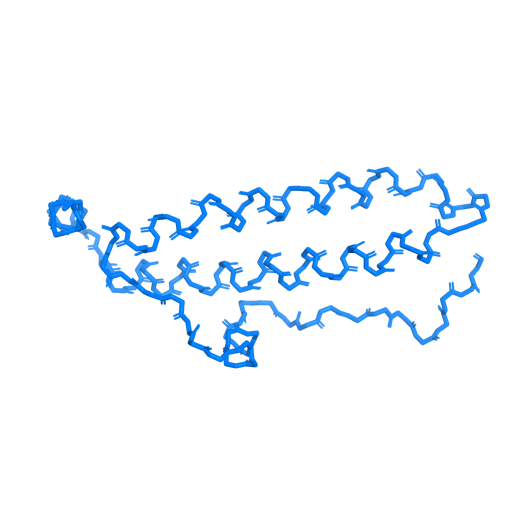0 LYS A C 1
ATOM 639 O O . LYS A 1 80 ? -5.049 -4.501 9.904 1.00 97.50 80 LYS A O 1
ATOM 644 N N . LEU A 1 81 ? -2.854 -4.008 10.050 1.00 98.06 81 LEU A N 1
ATOM 645 C CA . LEU A 1 81 ? -2.482 -4.796 8.882 1.00 98.06 81 LEU A CA 1
ATOM 646 C C . LEU A 1 81 ? -2.465 -6.296 9.241 1.00 98.06 81 LEU A C 1
ATOM 648 O O . LEU A 1 81 ? -2.220 -6.643 10.407 1.00 98.06 81 LEU A O 1
ATOM 652 N N . PRO A 1 82 ? -2.706 -7.194 8.270 1.00 97.69 82 PRO A N 1
ATOM 653 C CA . PRO A 1 82 ? -2.432 -8.618 8.419 1.00 97.69 82 PRO A CA 1
ATOM 654 C C . PRO A 1 82 ? -0.988 -8.868 8.860 1.00 97.69 82 PRO A C 1
ATOM 656 O O . PRO A 1 82 ? -0.077 -8.091 8.575 1.00 97.69 82 PRO A O 1
ATOM 659 N N . ARG A 1 83 ? -0.779 -9.958 9.600 1.00 96.88 83 ARG A N 1
ATOM 660 C CA . ARG A 1 83 ? 0.549 -10.319 10.126 1.00 96.88 83 ARG A CA 1
ATOM 661 C C . ARG A 1 83 ? 1.398 -11.071 9.111 1.00 96.88 83 ARG A C 1
ATOM 663 O O . ARG A 1 83 ? 2.614 -11.120 9.266 1.00 96.88 83 ARG A O 1
ATOM 670 N N . ASP A 1 84 ? 0.741 -11.690 8.142 1.00 97.06 84 ASP A N 1
ATOM 671 C CA . ASP A 1 84 ? 1.356 -12.445 7.071 1.00 97.06 84 ASP A CA 1
ATOM 672 C C . ASP A 1 84 ? 1.313 -11.629 5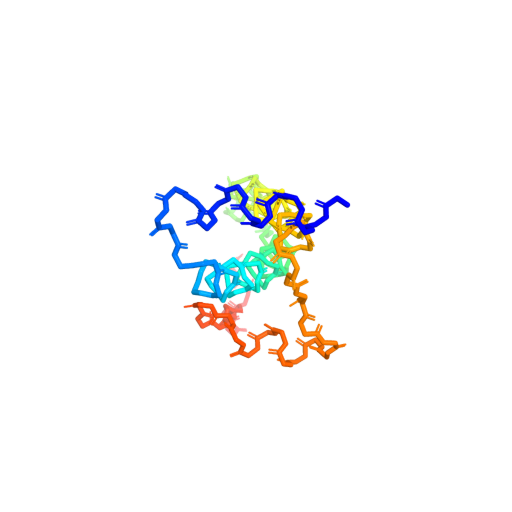.774 1.00 97.06 84 ASP A C 1
ATOM 674 O O . ASP A 1 84 ? 0.301 -11.012 5.437 1.00 97.06 84 ASP A O 1
ATOM 678 N N . MET A 1 85 ? 2.437 -11.601 5.058 1.00 93.81 85 MET A N 1
ATOM 679 C CA . MET A 1 85 ? 2.562 -10.798 3.841 1.00 93.81 85 MET A CA 1
ATOM 680 C C . MET A 1 85 ? 1.712 -11.358 2.700 1.00 93.81 85 MET A C 1
ATOM 682 O O . MET A 1 85 ? 1.217 -10.589 1.879 1.00 93.81 85 MET A O 1
ATOM 686 N N . LYS A 1 86 ? 1.521 -12.680 2.641 1.00 94.31 86 LYS A N 1
ATOM 687 C CA . LYS A 1 86 ? 0.668 -13.294 1.627 1.00 94.31 86 LYS A CA 1
ATOM 688 C C . LYS A 1 86 ? -0.794 -12.946 1.900 1.00 94.31 86 LYS A C 1
ATOM 690 O O . LYS A 1 86 ? -1.469 -12.488 0.991 1.00 94.31 86 LYS A O 1
ATOM 695 N N . GLU A 1 87 ? -1.251 -13.053 3.146 1.00 95.94 87 GLU A N 1
ATOM 696 C CA . GLU A 1 87 ? -2.587 -12.587 3.539 1.00 95.94 87 GLU A CA 1
ATOM 697 C C . GLU A 1 87 ? -2.788 -11.102 3.218 1.00 95.94 87 GLU A C 1
ATOM 699 O O . GLU A 1 87 ? -3.845 -10.723 2.724 1.00 95.94 87 GLU A O 1
ATOM 704 N N . PHE A 1 88 ? -1.781 -10.259 3.467 1.00 96.00 88 PHE A N 1
ATOM 705 C CA . PHE A 1 88 ? -1.845 -8.837 3.131 1.00 96.00 88 PHE A CA 1
ATOM 706 C C . PHE A 1 88 ? -1.931 -8.578 1.626 1.00 96.00 88 PHE A C 1
ATOM 708 O O . PHE A 1 88 ? -2.734 -7.763 1.188 1.00 96.00 88 PHE A O 1
ATOM 715 N N . HIS A 1 89 ? -1.134 -9.284 0.833 1.00 92.69 89 HIS A N 1
ATOM 716 C CA . HIS A 1 89 ? -1.188 -9.208 -0.621 1.00 92.69 89 HIS A CA 1
ATOM 717 C C . HIS A 1 89 ? -2.546 -9.680 -1.168 1.00 92.69 89 HIS A C 1
ATOM 719 O O . HIS A 1 89 ? -3.140 -9.010 -2.010 1.00 92.69 89 HIS A O 1
ATOM 725 N N . ASP A 1 90 ? -3.063 -10.804 -0.667 1.00 94.06 90 ASP A N 1
ATOM 726 C CA . ASP A 1 90 ? -4.258 -11.469 -1.201 1.00 94.06 90 ASP A CA 1
ATOM 727 C C . ASP A 1 90 ? -5.556 -10.678 -0.946 1.00 94.06 90 ASP A C 1
ATOM 729 O O . ASP A 1 90 ? -6.566 -10.920 -1.607 1.00 94.06 90 ASP A O 1
ATOM 733 N N . ILE A 1 91 ? -5.541 -9.712 -0.020 1.00 94.75 91 ILE A N 1
ATOM 734 C CA . ILE A 1 91 ? -6.668 -8.797 0.228 1.00 94.75 91 ILE A CA 1
ATOM 735 C C . ILE A 1 91 ? -6.598 -7.500 -0.588 1.00 94.75 91 ILE A C 1
ATOM 737 O O . ILE A 1 91 ? -7.468 -6.642 -0.420 1.00 94.75 91 ILE A O 1
ATOM 741 N N . SER A 1 92 ? -5.579 -7.329 -1.436 1.00 92.94 92 SER A N 1
ATOM 742 C CA . SER A 1 92 ? -5.458 -6.165 -2.315 1.00 92.94 92 SER A CA 1
ATOM 743 C C . SER A 1 92 ? -6.751 -5.922 -3.096 1.00 92.94 92 SER A C 1
ATOM 745 O O . SER A 1 92 ? -7.371 -6.845 -3.627 1.00 92.94 92 SER A O 1
ATOM 747 N N . ALA A 1 93 ? -7.158 -4.653 -3.189 1.00 83.00 93 ALA A N 1
ATOM 748 C CA . ALA A 1 93 ? -8.302 -4.254 -4.009 1.00 83.00 93 ALA A CA 1
ATOM 749 C C . ALA A 1 93 ? -8.049 -4.440 -5.520 1.00 83.00 93 ALA A C 1
ATOM 751 O O . ALA A 1 93 ? -9.000 -4.442 -6.303 1.00 83.00 93 ALA A O 1
ATOM 752 N N . CYS A 1 94 ? -6.784 -4.609 -5.916 1.00 80.12 94 CYS A N 1
ATOM 753 C CA . CYS A 1 94 ? -6.347 -4.769 -7.297 1.00 80.12 94 CYS A CA 1
ATOM 754 C C . CYS A 1 94 ? -5.674 -6.138 -7.501 1.00 80.12 94 CYS A C 1
ATOM 756 O O . CYS A 1 94 ? -4.929 -6.581 -6.620 1.00 80.12 94 CYS A O 1
ATOM 758 N N . PRO A 1 95 ? -5.876 -6.796 -8.661 1.00 80.75 95 PRO A N 1
ATOM 759 C CA . PRO A 1 95 ? -5.114 -7.984 -9.024 1.00 80.75 95 PRO A CA 1
ATOM 760 C C . PRO A 1 95 ? -3.602 -7.716 -8.994 1.00 80.75 95 PRO A C 1
ATOM 762 O O . PRO A 1 95 ? -3.183 -6.600 -9.314 1.00 80.75 95 PRO A O 1
ATOM 765 N N . PRO A 1 96 ? -2.774 -8.723 -8.670 1.00 79.12 96 PRO A N 1
ATOM 766 C CA . PRO A 1 96 ? -1.326 -8.566 -8.685 1.00 79.12 96 PRO A CA 1
ATOM 767 C C . PRO A 1 96 ? -0.847 -8.203 -10.088 1.00 79.12 96 PRO A C 1
ATOM 769 O O . PRO A 1 96 ? -1.134 -8.919 -11.049 1.00 79.12 96 PRO A O 1
ATOM 772 N N . ALA A 1 97 ? -0.114 -7.100 -10.206 1.00 82.94 97 ALA A N 1
ATOM 773 C CA . ALA A 1 97 ? 0.527 -6.734 -11.457 1.00 82.94 97 ALA A CA 1
ATOM 774 C C . ALA A 1 97 ? 1.753 -7.627 -11.701 1.00 82.94 97 ALA A C 1
ATOM 776 O O . ALA A 1 97 ? 2.533 -7.910 -10.789 1.00 82.94 97 ALA A O 1
ATOM 777 N N . TYR A 1 98 ? 1.921 -8.067 -12.943 1.00 84.50 98 TYR A N 1
ATOM 778 C CA . TYR A 1 98 ? 3.024 -8.913 -13.387 1.00 84.50 98 TYR A CA 1
ATOM 779 C C . TYR A 1 98 ? 3.740 -8.247 -14.554 1.00 84.50 98 TYR A C 1
ATOM 781 O O . TYR A 1 98 ? 3.126 -7.554 -15.367 1.00 84.50 98 TYR A O 1
ATOM 789 N N . LEU A 1 99 ? 5.052 -8.460 -14.629 1.00 85.25 99 LEU A N 1
ATOM 790 C CA . LEU A 1 99 ? 5.794 -8.094 -15.826 1.00 85.25 99 LEU A CA 1
ATOM 791 C C . LEU A 1 99 ? 5.372 -9.008 -16.986 1.00 85.25 99 LEU A C 1
ATOM 793 O O . LEU A 1 99 ? 5.035 -10.173 -16.744 1.00 85.25 99 LEU A O 1
ATOM 797 N N . PRO A 1 100 ? 5.389 -8.504 -18.229 1.00 82.25 100 PRO A N 1
ATOM 798 C CA . PRO A 1 100 ? 5.283 -9.356 -19.406 1.00 82.25 100 PRO A CA 1
ATOM 799 C C . PRO A 1 100 ? 6.371 -10.440 -19.392 1.00 82.25 100 PRO A C 1
ATOM 801 O O . PRO A 1 100 ? 7.452 -10.222 -18.845 1.00 82.25 100 PRO A O 1
ATOM 804 N N . GLU A 1 101 ? 6.091 -11.599 -19.996 1.00 83.19 101 GLU A N 1
ATOM 805 C CA . GLU A 1 101 ? 7.073 -12.695 -20.098 1.00 83.19 101 GLU A CA 1
ATOM 806 C C . GLU A 1 101 ? 8.339 -12.253 -20.846 1.00 83.19 101 GLU A C 1
ATOM 808 O O . GLU A 1 101 ? 9.450 -12.591 -20.442 1.00 83.19 101 GLU A O 1
ATOM 813 N N . GLU A 1 102 ? 8.165 -11.439 -21.886 1.00 79.81 102 GLU A N 1
ATOM 814 C CA . GLU A 1 102 ? 9.252 -10.807 -22.624 1.00 79.81 102 GLU A CA 1
ATOM 815 C C . GLU A 1 102 ? 9.477 -9.389 -22.088 1.00 79.81 102 GLU A C 1
ATOM 817 O O . GLU A 1 102 ? 8.649 -8.497 -22.271 1.00 79.81 102 GLU A O 1
ATOM 822 N N . THR A 1 103 ? 10.599 -9.181 -21.400 1.00 67.62 103 THR A N 1
ATOM 823 C CA . THR A 1 103 ? 10.993 -7.883 -20.823 1.00 67.62 103 THR A CA 1
ATOM 824 C C . THR A 1 103 ? 12.013 -7.124 -21.675 1.00 67.62 103 THR A C 1
ATOM 826 O O . THR A 1 103 ? 12.546 -6.109 -21.232 1.00 67.62 103 THR A O 1
ATOM 829 N N . GLN A 1 104 ? 12.318 -7.642 -22.866 1.00 58.47 104 GLN A N 1
ATOM 830 C CA . GLN A 1 104 ? 13.338 -7.137 -23.780 1.00 58.47 104 GLN A CA 1
ATOM 831 C C . GLN A 1 104 ? 12.661 -6.532 -25.013 1.00 58.47 104 GLN A C 1
ATOM 833 O O . GLN A 1 104 ? 12.389 -7.250 -25.971 1.00 58.47 104 GLN A O 1
ATOM 838 N N . ASP A 1 105 ? 12.423 -5.226 -24.970 1.00 50.47 105 ASP A N 1
ATOM 839 C CA . ASP A 1 105 ? 12.523 -4.357 -26.148 1.00 50.47 105 ASP A CA 1
ATOM 840 C C . ASP A 1 105 ? 13.717 -3.413 -25.926 1.00 50.47 105 ASP A C 1
ATOM 842 O O . ASP A 1 105 ? 13.841 -2.874 -24.797 1.00 50.47 105 ASP A O 1
#

Sequence (105 aa):
MAKVTREMVERSGVNVDQLVELLVKNAAAELTTYYYYTILRCNLIGLDGETIKEIAETARIEDRNHFEALVPRIYELDGKLPRDMKEFHDISACPPAYLPEETQD

InterPro domains:
  IPR008331 Ferritin/DPS domain [PF00210] (21-94)
  IPR009078 Ferritin-like superfamily [SSF47240] (4-96)
  IPR012347 Ferritin-like [G3DSA:1.20.1260.10] (3-105)

Secondary structure (DSSP, 8-state):
-HHHHHHHHHHTT--HHHHHHHHHHHHHHHHHHHHHHHHHHHH--HHHHHHHHHHHHHHHHHHHHHHHHHHHHHHHTT----SSHHHHHHT-SSPPP---S----

Foldseek 3Di:
DLVVLQVVCVVVVDPLVVVLLVLLQLLLQLVLLLVVLVVLLVLLDDPRSVVCSVVSVVSSVVSVVSNVVSQVVSVSNVHDHDPDNVVSNVSHPDDRDDDDPDSDD

Organism: NCBI:txid412755

Radius of gyration: 17.17 Å; chains: 1; bounding box: 39×25×47 Å

pLDDT: mean 92.62, std 8.65, range [50.47, 98.56]